Protein AF-C5ZZD6-F1 (afdb_monomer)

Mean predicted aligned error: 13.12 Å

Nearest PDB structures (foldseek):
  7xyg-assembly1_D  TM=4.561E-01  e=9.799E+00  Drosophila melanogaster

Secondary structure (DSSP, 8-state):
-------SGGGHHHHHHHHHHHHHHHHT---SSHHHHHHHTTTTS-HHHHHHHHHHHHHHTTTTSTTTGGG--HHHHHHHHHHHHHHHHHS-THHHHHHHHHHHHHHHHHHHHHHHHHHHHHHHHTT--

Radius of gyration: 24.07 Å; Cα contacts (8 Å, |Δi|>4): 84; chains: 1; bounding box: 48×42×72 Å

Solvent-accessible surface area (backbone atoms only — not comparable to full-atom values): 7464 Å² total; per-residue (Å²): 133,86,74,87,79,77,83,49,83,84,43,47,66,63,50,43,41,52,50,11,47,52,47,12,65,58,68,73,33,94,34,87,40,41,63,47,21,51,61,63,36,63,89,78,56,61,69,73,58,49,57,50,50,50,50,54,47,56,51,57,68,34,60,81,38,79,90,45,42,82,75,61,58,65,66,61,54,52,50,52,53,51,53,48,51,59,51,55,72,70,56,62,59,69,68,59,53,56,58,52,52,52,53,56,52,49,55,52,50,50,53,51,50,51,52,51,50,52,48,52,49,52,36,39,74,70,65,78,93

Sequence (129 aa):
MPGPRLVSLSDLPAANARLAADIARRLNVKAARLPEAVRGARGKLPPGLLAELSRSAASEAWLDHPALRHRIDLAQTRDLHRRTRKALSKVDPKRGRERFWLGLVAGMAVNLALLTAGLVWLLSWRGLI

Organism: Dinoroseobacter shibae (strain DSM 16493 / NCIMB 14021 / DFL 12) (NCBI:txid398580)

Foldseek 3Di:
DDQDPCPDLVCLQVNQQVLLVLLCVLLVHDDRGQLRSLVSCVPVFDPVLSVVSVVSSVCVVVVVPPVSSVVDDPVSVVVSSVVSVVRSVVRHSVVVVVVVVVVVVVVVVVVVVVVVVVVVVVCVVVVVD

Structure (mmCIF, N/CA/C/O backbone):
data_AF-C5ZZD6-F1
#
_entry.id   AF-C5ZZD6-F1
#
loop_
_atom_site.group_PDB
_atom_site.id
_atom_site.type_symbol
_atom_site.label_atom_id
_atom_site.label_alt_id
_atom_site.label_comp_id
_atom_site.label_asym_id
_atom_site.label_entity_id
_atom_site.label_seq_id
_atom_site.pdbx_PDB_ins_code
_atom_site.Cartn_x
_atom_site.Cartn_y
_atom_site.Cartn_z
_atom_site.occupancy
_atom_site.B_iso_or_equiv
_atom_site.auth_seq_id
_atom_site.auth_comp_id
_atom_site.auth_asym_id
_atom_site.auth_atom_id
_atom_site.pdbx_PDB_model_num
ATOM 1 N N . MET A 1 1 ? -6.993 -19.173 -10.839 1.00 46.66 1 MET A N 1
ATOM 2 C CA . MET A 1 1 ? -6.626 -18.243 -11.934 1.00 46.66 1 MET A CA 1
ATOM 3 C C . MET A 1 1 ? -5.192 -18.498 -12.396 1.00 46.66 1 MET A C 1
ATOM 5 O O . MET A 1 1 ? -4.289 -18.345 -11.565 1.00 46.66 1 MET A O 1
ATOM 9 N N . PRO A 1 2 ? -4.991 -18.913 -13.662 1.00 44.16 2 PRO A N 1
ATOM 10 C CA . PRO A 1 2 ? -3.672 -19.129 -14.263 1.00 44.16 2 PRO A CA 1
ATOM 11 C C . PRO A 1 2 ? -2.877 -17.814 -14.318 1.00 44.16 2 PRO A C 1
ATOM 13 O O . PRO A 1 2 ? -3.451 -16.751 -14.545 1.00 44.16 2 PRO A O 1
ATOM 16 N N . GLY A 1 3 ? -1.574 -17.871 -14.025 1.00 48.81 3 GLY A N 1
ATOM 17 C CA . GLY A 1 3 ? -0.691 -16.699 -14.048 1.00 48.81 3 GLY A CA 1
ATOM 18 C C . GLY A 1 3 ? -0.520 -16.131 -15.463 1.00 48.81 3 GLY A C 1
ATOM 19 O O . GLY A 1 3 ? -0.758 -16.854 -16.434 1.00 48.81 3 GLY A O 1
ATOM 20 N N . PRO A 1 4 ? -0.118 -14.854 -15.603 1.00 53.88 4 PRO A N 1
ATOM 21 C CA . PRO A 1 4 ? 0.074 -14.251 -16.914 1.00 53.88 4 PRO A CA 1
ATOM 22 C C . PRO A 1 4 ? 1.168 -15.014 -17.666 1.00 53.88 4 PRO A C 1
ATOM 24 O O . PRO A 1 4 ? 2.328 -15.039 -17.249 1.00 53.88 4 PRO A O 1
ATOM 27 N N . ARG A 1 5 ? 0.800 -15.657 -18.779 1.00 54.66 5 ARG A N 1
ATOM 28 C CA . ARG A 1 5 ? 1.778 -16.133 -19.754 1.00 54.66 5 ARG A CA 1
ATOM 29 C C . ARG A 1 5 ? 2.308 -14.884 -20.455 1.00 54.66 5 ARG A C 1
ATOM 31 O O . ARG A 1 5 ? 1.668 -14.379 -21.363 1.00 54.66 5 ARG A O 1
ATOM 38 N N . LEU A 1 6 ? 3.424 -14.342 -19.976 1.00 60.03 6 LEU A N 1
ATOM 39 C CA . LEU A 1 6 ? 4.193 -13.339 -20.716 1.00 60.03 6 LEU A CA 1
ATOM 40 C C . LEU A 1 6 ? 4.823 -14.058 -21.912 1.00 60.03 6 LEU A C 1
ATOM 42 O O . LEU A 1 6 ? 5.893 -14.634 -21.744 1.00 60.03 6 LEU A O 1
ATOM 46 N N . VAL A 1 7 ? 4.118 -14.180 -23.039 1.00 60.94 7 VAL A N 1
ATOM 47 C CA . VAL A 1 7 ? 4.591 -14.950 -24.207 1.00 60.94 7 VAL A CA 1
ATOM 48 C C . VAL A 1 7 ? 5.460 -14.068 -25.109 1.00 60.94 7 VAL A C 1
ATOM 50 O O . VAL A 1 7 ? 6.421 -14.570 -25.682 1.00 60.94 7 VAL A O 1
ATOM 53 N N . SER A 1 8 ? 5.189 -12.759 -25.158 1.00 66.38 8 SER A N 1
ATOM 54 C CA . SER A 1 8 ? 5.896 -11.779 -25.990 1.00 66.38 8 SER A CA 1
ATOM 55 C C . SER A 1 8 ? 6.135 -10.439 -25.267 1.00 66.38 8 SER A C 1
ATOM 57 O O . SER A 1 8 ? 5.411 -10.082 -24.339 1.00 66.38 8 SER A O 1
ATOM 59 N N . LEU A 1 9 ? 7.131 -9.656 -25.715 1.00 63.34 9 LEU A N 1
ATOM 60 C CA . LEU A 1 9 ? 7.398 -8.273 -25.258 1.00 63.34 9 LEU A CA 1
ATOM 61 C C . LEU A 1 9 ? 6.194 -7.340 -25.461 1.00 63.34 9 LEU A C 1
ATOM 63 O O . LEU A 1 9 ? 6.002 -6.399 -24.698 1.00 63.34 9 LEU A O 1
ATOM 67 N N . SER A 1 10 ? 5.368 -7.628 -26.467 1.00 73.19 10 SER A N 1
ATOM 68 C CA . SER A 1 10 ? 4.117 -6.906 -26.732 1.00 73.19 10 SER A CA 1
ATOM 69 C C . SER A 1 10 ? 3.047 -7.117 -25.649 1.00 73.19 10 SER A C 1
ATOM 71 O O . SER A 1 10 ? 2.172 -6.270 -25.489 1.00 73.19 10 SER A O 1
ATOM 73 N N . ASP A 1 11 ? 3.148 -8.186 -24.848 1.00 75.38 11 ASP A N 1
ATOM 74 C CA . ASP A 1 11 ? 2.197 -8.496 -23.771 1.00 75.38 11 ASP A CA 1
ATOM 75 C C . ASP A 1 11 ? 2.521 -7.778 -22.450 1.00 75.38 11 ASP A C 1
ATOM 77 O O . ASP A 1 11 ? 1.711 -7.788 -21.516 1.00 75.38 11 ASP A O 1
ATOM 81 N N . LEU A 1 12 ? 3.710 -7.173 -22.340 1.00 73.25 12 LEU A N 1
ATOM 82 C CA . LEU A 1 12 ? 4.200 -6.527 -21.121 1.00 73.25 12 LEU A CA 1
ATOM 83 C C . LEU A 1 12 ? 3.252 -5.438 -20.572 1.00 73.25 12 LEU A C 1
ATOM 85 O O . LEU A 1 12 ? 2.929 -5.512 -19.383 1.00 73.25 12 LEU A O 1
ATOM 89 N N . PRO A 1 13 ? 2.738 -4.483 -21.379 1.00 74.69 13 PRO A N 1
ATOM 90 C CA . PRO A 1 13 ? 1.840 -3.448 -20.863 1.00 74.69 13 PRO A CA 1
ATOM 91 C C . PRO A 1 13 ? 0.510 -4.024 -20.361 1.00 74.69 13 PRO A C 1
ATOM 93 O O . PRO A 1 13 ? 0.002 -3.649 -19.301 1.00 74.69 13 PRO A O 1
ATOM 96 N N . ALA A 1 14 ? -0.033 -5.028 -21.056 1.00 77.62 14 ALA A N 1
ATOM 97 C CA . ALA A 1 14 ? -1.248 -5.713 -20.622 1.00 77.62 14 ALA A CA 1
ATOM 98 C C . ALA A 1 14 ? -1.036 -6.492 -19.310 1.00 77.62 14 ALA A C 1
ATOM 100 O O . ALA A 1 14 ? -1.928 -6.538 -18.455 1.00 77.62 14 ALA A O 1
ATOM 101 N N . ALA A 1 15 ? 0.138 -7.099 -19.119 1.00 74.44 15 ALA A N 1
ATOM 102 C CA . ALA A 1 15 ? 0.494 -7.778 -17.877 1.00 74.44 15 ALA A CA 1
ATOM 103 C C . ALA A 1 15 ? 0.666 -6.797 -16.707 1.00 74.44 15 ALA A C 1
ATOM 105 O O . ALA A 1 15 ? 0.114 -7.042 -15.630 1.00 74.44 15 ALA A O 1
ATOM 106 N N . ASN A 1 16 ? 1.332 -5.662 -16.937 1.00 77.88 16 ASN A N 1
ATOM 107 C CA . ASN A 1 16 ? 1.505 -4.599 -15.948 1.00 77.88 16 ASN A CA 1
ATOM 108 C C . ASN A 1 16 ? 0.161 -3.995 -15.517 1.00 77.88 16 ASN A C 1
ATOM 110 O O . ASN A 1 16 ? -0.082 -3.829 -14.320 1.00 77.88 16 ASN A O 1
ATOM 114 N N . ALA A 1 17 ? -0.754 -3.743 -16.458 1.00 77.62 17 ALA A N 1
ATOM 115 C CA . ALA A 1 17 ? -2.101 -3.254 -16.159 1.00 77.62 17 ALA A CA 1
ATOM 116 C C . ALA A 1 17 ? -2.914 -4.252 -15.312 1.00 77.62 17 ALA A C 1
ATOM 118 O O . ALA A 1 17 ? -3.567 -3.872 -14.337 1.00 77.62 17 ALA A O 1
ATOM 119 N N . ARG A 1 18 ? -2.835 -5.554 -15.623 1.00 77.75 18 ARG A N 1
ATOM 120 C CA . ARG A 1 18 ? -3.480 -6.609 -14.817 1.00 77.75 18 ARG A CA 1
ATOM 121 C C . ARG A 1 18 ? -2.892 -6.688 -13.412 1.00 77.75 18 ARG A C 1
ATOM 123 O O . ARG A 1 18 ? -3.643 -6.830 -12.448 1.00 77.75 18 ARG A O 1
ATOM 130 N N . LEU A 1 19 ? -1.570 -6.577 -13.292 1.00 76.31 19 LEU A N 1
ATOM 131 C CA . LEU A 1 19 ? -0.891 -6.554 -12.002 1.00 76.31 19 LEU A CA 1
ATOM 132 C C . LEU A 1 19 ? -1.324 -5.335 -11.174 1.00 76.31 19 LEU A C 1
ATOM 134 O O . LEU A 1 19 ? -1.628 -5.483 -9.992 1.00 76.31 19 LEU A O 1
ATOM 138 N N . ALA A 1 20 ? -1.434 -4.160 -11.800 1.00 77.00 20 ALA A N 1
ATOM 139 C CA . ALA A 1 20 ? -1.933 -2.944 -11.164 1.00 77.00 20 ALA A CA 1
ATOM 140 C C . ALA A 1 20 ? -3.365 -3.120 -10.637 1.00 77.00 20 ALA A C 1
ATOM 142 O O . ALA A 1 20 ? -3.634 -2.795 -9.481 1.00 77.00 20 ALA A O 1
ATOM 143 N N . ALA A 1 21 ? -4.259 -3.710 -11.437 1.00 78.62 21 ALA A N 1
ATOM 144 C CA . ALA A 1 21 ? -5.636 -3.992 -11.033 1.00 78.62 21 ALA A CA 1
ATOM 145 C C . ALA A 1 21 ? -5.723 -5.012 -9.882 1.00 78.62 21 ALA A C 1
ATOM 147 O O . ALA A 1 21 ? -6.551 -4.871 -8.981 1.00 78.62 21 ALA A O 1
ATOM 148 N N . ASP A 1 22 ? -4.869 -6.038 -9.870 1.00 79.12 22 ASP A N 1
ATOM 149 C CA . ASP A 1 22 ? -4.809 -7.010 -8.771 1.00 79.12 22 ASP A CA 1
ATOM 150 C C . ASP A 1 22 ? -4.303 -6.384 -7.467 1.00 79.12 22 ASP A C 1
ATOM 152 O O . ASP A 1 22 ? -4.860 -6.659 -6.399 1.00 79.12 22 ASP A O 1
ATOM 156 N N . ILE A 1 23 ? -3.299 -5.507 -7.544 1.00 76.75 23 ILE A N 1
ATOM 157 C CA . ILE A 1 23 ? -2.803 -4.730 -6.400 1.00 76.75 23 ILE A CA 1
ATOM 158 C C . ILE A 1 23 ? -3.899 -3.784 -5.893 1.00 76.75 23 ILE A C 1
ATOM 160 O O . ILE A 1 23 ? -4.203 -3.794 -4.699 1.00 76.75 23 ILE A O 1
ATOM 164 N N . ALA A 1 24 ? -4.533 -3.027 -6.791 1.00 77.31 24 ALA A N 1
ATOM 165 C CA . ALA A 1 24 ? -5.618 -2.098 -6.483 1.00 77.31 24 ALA A CA 1
ATOM 166 C C . ALA A 1 24 ? -6.769 -2.788 -5.737 1.00 77.31 24 ALA A C 1
ATOM 168 O O . ALA A 1 24 ? -7.168 -2.354 -4.652 1.00 77.31 24 ALA A O 1
ATOM 169 N N . ARG A 1 25 ? -7.242 -3.922 -6.272 1.00 77.06 25 ARG A N 1
ATOM 170 C CA . ARG A 1 25 ? -8.338 -4.706 -5.687 1.00 77.06 25 ARG A CA 1
ATOM 171 C C . ARG A 1 25 ? -7.980 -5.302 -4.331 1.00 77.06 25 ARG A C 1
ATOM 173 O O . ARG A 1 25 ? -8.771 -5.200 -3.400 1.00 77.06 25 ARG A O 1
ATOM 180 N N . ARG A 1 26 ? -6.806 -5.928 -4.193 1.00 72.81 26 ARG A N 1
ATOM 181 C CA . ARG A 1 26 ? -6.437 -6.631 -2.948 1.00 72.81 26 ARG A CA 1
ATOM 182 C C . ARG A 1 26 ? -6.042 -5.695 -1.817 1.00 72.81 26 ARG A C 1
ATOM 184 O O . ARG A 1 26 ? -6.284 -6.012 -0.658 1.00 72.81 26 ARG A O 1
ATOM 191 N N . LEU A 1 27 ? -5.430 -4.560 -2.141 1.00 71.50 27 LEU A N 1
ATOM 192 C CA . LEU A 1 27 ? -4.962 -3.595 -1.147 1.00 71.50 27 LEU A CA 1
ATOM 193 C C . LEU A 1 27 ? -5.952 -2.453 -0.904 1.00 71.50 27 LEU A C 1
ATOM 195 O O . LEU A 1 27 ? -5.650 -1.569 -0.097 1.00 71.50 27 LEU A O 1
ATOM 199 N N . ASN A 1 28 ? -7.110 -2.484 -1.572 1.00 72.44 28 ASN A N 1
ATOM 200 C CA . ASN A 1 28 ? -8.147 -1.457 -1.540 1.00 72.44 28 ASN A CA 1
ATOM 201 C C . ASN A 1 28 ? -7.582 -0.050 -1.803 1.00 72.44 28 ASN A C 1
ATOM 203 O O . ASN A 1 28 ? -7.743 0.870 -1.002 1.00 72.44 28 ASN A O 1
ATOM 207 N N . VAL A 1 29 ? -6.839 0.089 -2.901 1.00 76.12 29 VAL A N 1
ATOM 208 C CA . VAL A 1 29 ? -6.278 1.367 -3.360 1.00 76.12 29 VAL A CA 1
ATOM 209 C C . VAL A 1 29 ? -6.802 1.688 -4.749 1.00 76.12 29 VAL A C 1
ATOM 211 O O . VAL A 1 29 ? -6.843 0.819 -5.615 1.00 76.12 29 VAL A O 1
ATOM 214 N N . LYS A 1 30 ? -7.203 2.944 -4.967 1.00 70.56 30 LYS A N 1
ATOM 215 C CA . LYS A 1 30 ? -7.576 3.441 -6.296 1.00 70.56 30 LYS A CA 1
ATOM 216 C C . LYS A 1 30 ? -6.306 3.666 -7.113 1.00 70.56 30 LYS A C 1
ATOM 218 O O . LYS A 1 30 ? -5.530 4.560 -6.793 1.00 70.56 30 LYS A O 1
ATOM 223 N N . ALA A 1 31 ? -6.107 2.855 -8.146 1.00 70.25 31 ALA A N 1
ATOM 224 C CA . ALA A 1 31 ? -5.024 3.016 -9.107 1.00 70.25 31 ALA A CA 1
ATOM 225 C C . ALA A 1 31 ? -5.452 2.473 -10.473 1.00 70.25 31 ALA A C 1
ATOM 227 O O . ALA A 1 31 ? -5.956 1.351 -10.556 1.00 70.25 31 ALA A O 1
ATOM 228 N N . ALA A 1 32 ? -5.238 3.260 -11.528 1.00 70.06 32 ALA A N 1
ATOM 229 C CA . ALA A 1 32 ? -5.461 2.842 -12.911 1.00 70.06 32 ALA A CA 1
ATOM 230 C C . ALA A 1 32 ? -4.176 2.286 -13.543 1.00 70.06 32 ALA A C 1
ATOM 232 O O . ALA A 1 32 ? -4.236 1.447 -14.440 1.00 70.06 32 ALA A O 1
ATOM 233 N N . ARG A 1 33 ? -3.009 2.738 -13.063 1.00 73.69 33 ARG A N 1
ATOM 234 C CA . ARG A 1 33 ? -1.691 2.370 -13.600 1.00 73.69 33 ARG A CA 1
ATOM 235 C C . ARG A 1 33 ? -0.791 1.734 -12.540 1.00 73.69 33 ARG A C 1
ATOM 237 O O . ARG A 1 33 ? -0.908 2.016 -11.348 1.00 73.69 33 ARG A O 1
ATOM 244 N N . LEU A 1 34 ? 0.160 0.909 -12.982 1.00 70.94 34 LEU A N 1
ATOM 245 C CA . LEU A 1 34 ? 1.135 0.247 -12.109 1.00 70.94 34 LEU A CA 1
ATOM 246 C C . LEU A 1 34 ? 1.908 1.210 -11.177 1.00 70.94 34 LEU A C 1
ATOM 248 O O . LEU A 1 34 ? 1.973 0.914 -9.984 1.00 70.94 34 LEU A O 1
ATOM 252 N N . PRO A 1 35 ? 2.417 2.381 -11.616 1.00 74.88 35 PRO A N 1
ATOM 253 C CA . PRO A 1 35 ? 3.079 3.329 -10.710 1.00 74.88 35 PRO A CA 1
ATOM 254 C C . PRO A 1 35 ? 2.154 3.891 -9.617 1.00 74.88 35 PRO A C 1
ATOM 256 O O . PRO A 1 35 ? 2.588 4.089 -8.481 1.00 74.88 35 PRO A O 1
ATOM 259 N N . GLU A 1 36 ? 0.873 4.111 -9.917 1.00 75.12 36 GLU A N 1
ATOM 260 C CA . GLU A 1 36 ? -0.123 4.557 -8.932 1.00 75.12 36 GLU A CA 1
ATOM 261 C C . GLU A 1 36 ? -0.423 3.448 -7.919 1.00 75.12 36 GLU A C 1
ATOM 263 O O . GLU A 1 36 ? -0.470 3.693 -6.711 1.00 75.12 36 GLU A O 1
ATOM 268 N N . ALA A 1 37 ? -0.543 2.206 -8.399 1.00 74.50 37 ALA A N 1
ATOM 269 C CA . ALA A 1 37 ? -0.770 1.037 -7.558 1.00 74.50 37 ALA A CA 1
ATOM 270 C C . ALA A 1 37 ? 0.416 0.794 -6.613 1.00 74.50 37 ALA A C 1
ATOM 272 O O . ALA A 1 37 ? 0.211 0.515 -5.433 1.00 74.50 37 ALA A O 1
ATOM 273 N N . VAL A 1 38 ? 1.654 0.976 -7.092 1.00 79.12 38 VAL A N 1
ATOM 274 C CA . VAL A 1 38 ? 2.884 0.894 -6.284 1.00 79.12 38 VAL A CA 1
ATOM 275 C C . VAL A 1 38 ? 2.924 1.990 -5.214 1.00 79.12 38 VAL A C 1
ATOM 277 O O . VAL A 1 38 ? 3.259 1.706 -4.063 1.00 79.12 38 VAL A O 1
ATOM 280 N N . ARG A 1 39 ? 2.525 3.229 -5.540 1.00 78.19 39 ARG A N 1
ATOM 281 C CA . ARG A 1 39 ? 2.423 4.319 -4.548 1.00 78.19 39 ARG A CA 1
ATOM 282 C C . ARG A 1 39 ? 1.378 4.016 -3.473 1.00 78.19 39 ARG A C 1
ATOM 284 O O . ARG A 1 39 ? 1.668 4.198 -2.294 1.00 78.19 39 ARG A O 1
ATOM 291 N N . GLY A 1 40 ? 0.205 3.512 -3.856 1.00 69.50 40 GLY A N 1
ATOM 292 C CA . GL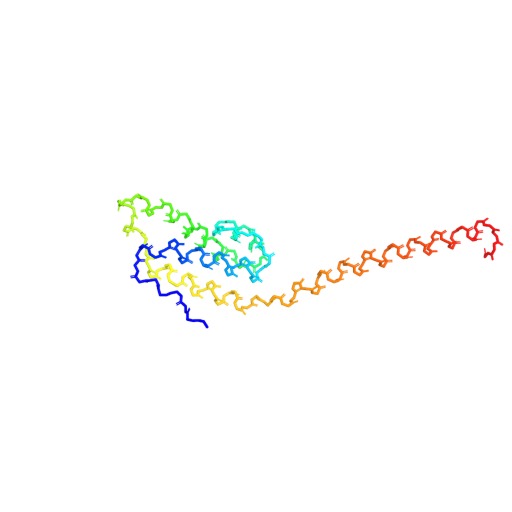Y A 1 40 ? -0.847 3.103 -2.916 1.00 69.50 40 GLY A CA 1
ATOM 293 C C . GLY A 1 40 ? -0.498 1.854 -2.091 1.00 69.50 40 GLY A C 1
ATOM 294 O O . GLY A 1 40 ? -0.996 1.664 -0.981 1.00 69.50 40 GLY A O 1
ATOM 295 N N . ALA A 1 41 ? 0.391 1.012 -2.612 1.00 75.12 41 ALA A N 1
ATOM 296 C CA . ALA A 1 41 ? 0.919 -0.170 -1.944 1.00 75.12 41 ALA A CA 1
ATOM 297 C C . ALA A 1 41 ? 2.044 0.131 -0.935 1.00 75.12 41 ALA A C 1
ATOM 299 O O . ALA A 1 41 ? 2.488 -0.778 -0.222 1.00 75.12 41 ALA A O 1
ATOM 300 N N . ARG A 1 42 ? 2.515 1.384 -0.852 1.00 73.75 42 ARG A N 1
ATOM 301 C CA . ARG A 1 42 ? 3.580 1.798 0.072 1.00 73.75 42 ARG A CA 1
ATOM 302 C C . ARG A 1 42 ? 3.169 1.499 1.520 1.00 73.75 42 ARG A C 1
ATOM 304 O O . ARG A 1 42 ? 2.111 1.919 1.973 1.00 73.75 42 ARG A O 1
ATOM 311 N N . GLY A 1 43 ? 3.994 0.726 2.231 1.00 70.31 43 GLY A N 1
ATOM 312 C CA . GLY A 1 43 ? 3.717 0.269 3.603 1.00 70.31 43 GLY A CA 1
ATOM 313 C C . GLY A 1 43 ? 2.836 -0.985 3.720 1.00 70.31 43 GLY A C 1
ATOM 314 O O . GLY A 1 43 ? 2.675 -1.503 4.820 1.00 70.31 43 GLY A O 1
ATOM 315 N N . LYS A 1 44 ? 2.294 -1.507 2.608 1.00 70.75 44 LYS A N 1
ATOM 316 C CA . LYS A 1 44 ? 1.530 -2.773 2.553 1.00 70.75 44 LYS A CA 1
ATOM 317 C C . LYS A 1 44 ? 2.302 -3.918 1.885 1.00 70.75 44 LYS A C 1
ATOM 319 O O . LYS A 1 44 ? 1.899 -5.073 1.992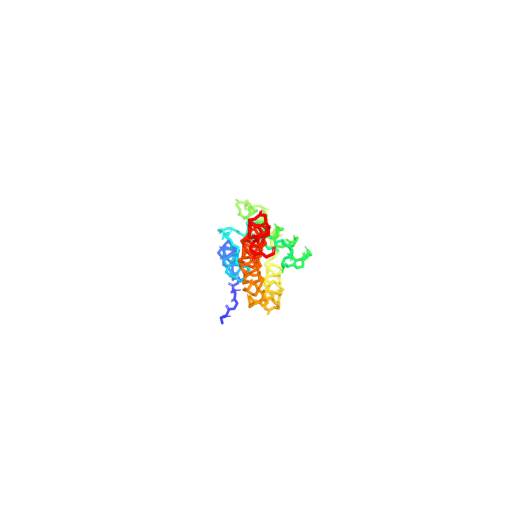 1.00 70.75 44 LYS A O 1
ATOM 324 N N . LEU A 1 45 ? 3.402 -3.604 1.201 1.00 73.44 45 LEU A N 1
ATOM 325 C CA . LEU A 1 45 ? 4.316 -4.548 0.555 1.00 73.44 45 LEU A CA 1
ATOM 326 C C . LEU A 1 45 ? 5.770 -4.315 1.002 1.00 73.44 45 LEU A C 1
ATOM 328 O O . LEU A 1 45 ? 6.103 -3.199 1.410 1.00 73.44 45 LEU A O 1
ATOM 332 N N . PRO A 1 46 ? 6.649 -5.335 0.903 1.00 76.62 46 PRO A N 1
ATOM 333 C CA . PRO A 1 46 ? 8.063 -5.198 1.240 1.00 76.62 46 PRO A CA 1
ATOM 334 C C . PRO A 1 46 ? 8.761 -4.137 0.370 1.00 76.62 46 PRO A C 1
ATOM 336 O O . PRO A 1 46 ? 8.531 -4.102 -0.843 1.00 76.62 46 PRO A O 1
ATOM 339 N N . PRO A 1 47 ? 9.660 -3.315 0.941 1.00 72.06 47 PRO A N 1
ATOM 340 C CA . PRO A 1 47 ? 10.289 -2.197 0.233 1.00 72.06 47 PRO A CA 1
ATOM 341 C C . PRO A 1 47 ? 11.137 -2.634 -0.971 1.00 72.06 47 PRO A C 1
ATOM 343 O O . PRO A 1 47 ? 11.095 -1.975 -2.008 1.00 72.06 47 PRO A O 1
ATOM 346 N N . GLY A 1 48 ? 11.838 -3.772 -0.882 1.00 73.31 48 GLY A N 1
ATOM 347 C CA . GLY A 1 48 ? 12.629 -4.305 -2.001 1.00 73.31 48 GLY A CA 1
ATOM 348 C C . GLY A 1 48 ? 11.775 -4.660 -3.222 1.00 73.31 48 GLY A C 1
ATOM 349 O O . GLY A 1 48 ? 12.140 -4.355 -4.353 1.00 73.31 48 GLY A O 1
ATOM 350 N N . LEU A 1 49 ? 10.580 -5.205 -2.988 1.00 76.38 49 LEU A N 1
ATOM 351 C CA . LEU A 1 49 ? 9.652 -5.575 -4.053 1.00 76.38 49 LEU A CA 1
ATOM 352 C C . LEU A 1 49 ? 8.976 -4.339 -4.677 1.00 76.38 49 LEU A C 1
ATOM 354 O O . LEU A 1 49 ? 8.757 -4.292 -5.884 1.00 76.38 49 LEU A O 1
ATOM 358 N N . LEU A 1 50 ? 8.693 -3.305 -3.874 1.00 77.50 50 LEU A N 1
ATOM 359 C CA . LEU A 1 50 ? 8.193 -2.019 -4.376 1.00 77.50 50 LEU A CA 1
ATOM 360 C C . LEU A 1 50 ? 9.205 -1.341 -5.312 1.00 77.50 50 LEU A C 1
ATOM 362 O O . LEU A 1 50 ? 8.804 -0.795 -6.338 1.00 77.50 50 LEU A O 1
ATOM 366 N N . ALA A 1 51 ? 10.501 -1.414 -4.992 1.00 77.44 51 ALA A N 1
ATOM 367 C CA . ALA A 1 51 ? 11.573 -0.876 -5.832 1.00 77.44 51 ALA A CA 1
ATOM 368 C C . ALA A 1 51 ? 11.766 -1.660 -7.144 1.00 77.44 51 ALA A C 1
ATOM 370 O O . ALA A 1 51 ? 12.195 -1.110 -8.157 1.00 77.44 51 ALA A O 1
ATOM 371 N N . GLU A 1 52 ? 11.478 -2.960 -7.157 1.00 77.69 52 GLU A N 1
ATOM 372 C CA . GLU A 1 52 ? 11.487 -3.761 -8.387 1.00 77.69 52 GLU A CA 1
ATOM 373 C C . GLU A 1 52 ? 10.256 -3.477 -9.260 1.00 77.69 52 GLU A C 1
ATOM 375 O O . GLU A 1 52 ? 10.391 -3.304 -10.469 1.00 77.69 52 GLU A O 1
ATOM 380 N N . LEU A 1 53 ? 9.069 -3.333 -8.662 1.00 74.88 53 LEU A N 1
ATOM 381 C CA . LEU A 1 53 ? 7.844 -2.972 -9.385 1.00 74.88 53 LEU A CA 1
ATOM 382 C C . LEU A 1 53 ? 7.906 -1.564 -9.986 1.00 74.88 53 LEU A C 1
ATOM 384 O O . LEU A 1 53 ? 7.437 -1.362 -11.103 1.00 74.88 53 LEU A O 1
ATOM 388 N N . SER A 1 54 ? 8.503 -0.598 -9.284 1.00 77.56 54 SER A N 1
ATOM 389 C CA . SER A 1 54 ? 8.711 0.747 -9.831 1.00 77.56 54 SER A CA 1
ATOM 390 C C . SER A 1 54 ? 9.686 0.741 -11.009 1.00 77.56 54 SER A C 1
ATOM 392 O O . SER A 1 54 ? 9.427 1.407 -12.009 1.00 77.56 54 SER A O 1
ATOM 394 N N . ARG A 1 55 ? 10.758 -0.060 -10.939 1.00 77.38 55 ARG A N 1
ATOM 395 C CA . ARG A 1 55 ? 11.680 -0.276 -12.066 1.00 77.38 55 ARG A CA 1
ATOM 396 C C . ARG A 1 55 ? 10.985 -0.938 -13.255 1.00 77.38 55 ARG A C 1
ATOM 398 O O . ARG A 1 55 ? 11.171 -0.485 -14.378 1.00 77.38 55 ARG A O 1
ATOM 405 N N . SER A 1 56 ? 10.127 -1.929 -13.010 1.00 73.62 56 SER A N 1
ATOM 406 C CA . SER A 1 56 ? 9.341 -2.592 -14.060 1.00 73.62 56 SER A CA 1
ATOM 407 C C . SER A 1 56 ? 8.295 -1.670 -14.703 1.00 73.62 56 SER A C 1
ATOM 409 O O . SER A 1 56 ? 8.019 -1.787 -15.895 1.00 73.62 56 SER A O 1
ATOM 411 N N . ALA A 1 57 ? 7.713 -0.747 -13.933 1.00 74.75 57 ALA A N 1
ATOM 412 C CA . ALA A 1 57 ? 6.824 0.285 -14.462 1.00 74.75 57 ALA A CA 1
ATOM 413 C C . ALA A 1 57 ? 7.594 1.315 -15.306 1.00 74.75 57 ALA A C 1
ATOM 415 O O . ALA A 1 57 ? 7.105 1.758 -16.338 1.00 74.75 57 ALA A O 1
ATOM 416 N N . ALA A 1 58 ? 8.817 1.671 -14.900 1.00 73.06 58 ALA A N 1
ATOM 417 C CA . ALA A 1 58 ? 9.680 2.567 -15.667 1.00 73.06 58 ALA A CA 1
ATOM 418 C C . ALA A 1 58 ? 10.180 1.926 -16.975 1.00 73.06 58 ALA A C 1
ATOM 420 O O . ALA A 1 58 ? 10.288 2.616 -17.985 1.00 73.06 58 ALA A O 1
ATOM 421 N N . SER A 1 59 ? 10.421 0.608 -16.993 1.00 67.50 59 SER A N 1
ATOM 422 C CA . SER A 1 59 ? 10.812 -0.114 -18.212 1.00 67.50 59 SER A CA 1
ATOM 423 C C . SER A 1 59 ? 9.691 -0.236 -19.246 1.00 67.50 59 SER A C 1
ATOM 425 O O . SER A 1 59 ? 9.970 -0.505 -20.409 1.00 67.50 59 SER A O 1
ATOM 427 N N . GLU A 1 60 ? 8.431 -0.010 -18.861 1.00 66.19 60 GLU A N 1
ATOM 428 C CA . GLU A 1 60 ? 7.313 0.052 -19.810 1.00 66.19 60 GLU A CA 1
ATOM 429 C C . GLU A 1 60 ? 7.482 1.229 -20.787 1.00 66.19 60 GLU A C 1
ATOM 431 O O . GLU A 1 60 ? 7.251 1.065 -21.978 1.00 66.19 60 GLU A O 1
ATOM 436 N N . ALA A 1 61 ? 8.035 2.361 -20.330 1.00 66.81 61 ALA A N 1
ATOM 437 C CA . ALA A 1 61 ? 8.390 3.493 -21.194 1.00 66.81 61 ALA A CA 1
ATOM 438 C C . ALA A 1 61 ? 9.572 3.190 -22.140 1.00 66.81 61 ALA A C 1
ATOM 440 O O . ALA A 1 61 ? 9.773 3.873 -23.140 1.00 66.81 61 ALA A O 1
ATOM 441 N N . TRP A 1 62 ? 10.372 2.158 -21.851 1.00 64.81 62 TRP A N 1
ATOM 442 C CA . TRP A 1 62 ? 11.473 1.733 -22.723 1.00 64.81 62 TRP A CA 1
ATOM 443 C C . TRP A 1 62 ? 11.003 0.846 -23.882 1.00 64.81 62 TRP A C 1
ATOM 445 O O . TRP A 1 62 ? 11.761 0.639 -24.829 1.00 64.81 62 TRP A O 1
ATOM 455 N N . LEU A 1 63 ? 9.757 0.355 -23.850 1.00 63.22 63 LEU A N 1
ATOM 456 C CA . LEU A 1 63 ? 9.152 -0.370 -24.972 1.00 63.22 63 LEU A CA 1
ATOM 457 C C . LEU A 1 63 ? 8.881 0.534 -26.176 1.00 63.22 63 LEU A C 1
ATOM 459 O O . LEU A 1 63 ? 8.907 0.050 -27.310 1.00 63.22 63 LEU A O 1
ATOM 463 N N . ASP A 1 64 ? 8.679 1.832 -25.962 1.00 65.44 64 ASP A N 1
ATOM 464 C CA . ASP A 1 64 ? 8.452 2.790 -27.048 1.00 65.44 64 ASP A CA 1
ATOM 465 C C . ASP A 1 64 ? 9.721 3.025 -27.886 1.00 65.44 64 ASP A C 1
ATOM 467 O O . ASP A 1 64 ? 9.640 3.397 -29.056 1.00 65.44 64 ASP A O 1
ATOM 471 N N . HIS A 1 65 ? 10.902 2.694 -27.349 1.00 63.59 65 HIS A N 1
ATOM 472 C CA . HIS A 1 65 ? 12.176 2.814 -28.051 1.00 63.59 65 HIS A CA 1
ATOM 473 C C . HIS A 1 65 ? 12.697 1.452 -28.544 1.00 63.59 65 HIS A C 1
ATOM 475 O O . HIS A 1 65 ? 13.123 0.626 -27.733 1.00 63.59 65 HIS A O 1
ATOM 481 N N . PRO A 1 66 ? 12.768 1.204 -29.869 1.00 62.81 66 PRO A N 1
ATOM 482 C CA . PRO A 1 66 ? 13.154 -0.098 -30.425 1.00 62.81 66 PRO A CA 1
ATOM 483 C C . PRO A 1 66 ? 14.560 -0.537 -29.998 1.00 62.81 66 PRO A C 1
ATOM 485 O O . PRO A 1 66 ? 14.787 -1.714 -29.728 1.00 62.81 66 PRO A O 1
ATOM 488 N N . ALA A 1 67 ? 15.475 0.420 -29.836 1.00 64.94 67 ALA A N 1
ATOM 489 C CA . ALA A 1 67 ? 16.835 0.174 -29.384 1.00 64.94 67 ALA A CA 1
ATOM 490 C C . ALA A 1 67 ? 16.948 -0.124 -27.883 1.00 64.94 67 ALA A C 1
ATOM 492 O O . ALA A 1 67 ? 18.011 -0.535 -27.461 1.00 64.94 67 ALA A O 1
ATOM 493 N N . LEU A 1 68 ? 15.913 0.047 -27.054 1.00 63.66 68 LEU A N 1
ATOM 494 C CA . LEU A 1 68 ? 15.972 -0.240 -25.609 1.00 63.66 68 LEU A CA 1
ATOM 495 C C . LEU A 1 68 ? 15.189 -1.502 -25.220 1.00 63.66 68 LEU A C 1
ATOM 497 O O . LEU A 1 68 ? 15.421 -2.057 -24.147 1.00 63.66 68 LEU A O 1
ATOM 501 N N . ARG A 1 69 ? 14.348 -2.023 -26.125 1.00 60.53 69 ARG A N 1
ATOM 502 C CA . ARG A 1 69 ? 13.551 -3.252 -25.934 1.00 60.53 69 ARG A CA 1
ATOM 503 C C . ARG A 1 69 ? 14.384 -4.469 -25.533 1.00 60.53 69 ARG A C 1
ATOM 505 O O . ARG A 1 69 ? 13.953 -5.257 -24.702 1.00 60.53 69 ARG A O 1
ATOM 512 N N . HIS A 1 70 ? 15.586 -4.602 -26.088 1.00 65.88 70 HIS A N 1
ATOM 513 C CA . HIS A 1 70 ? 16.486 -5.729 -25.825 1.00 65.88 70 HIS A CA 1
ATOM 514 C C . HIS A 1 70 ? 17.053 -5.757 -24.392 1.00 65.88 70 HIS A C 1
ATOM 516 O O . HIS A 1 70 ? 17.529 -6.797 -23.947 1.00 65.88 70 HIS A O 1
ATOM 522 N N . ARG A 1 71 ? 16.989 -4.639 -23.653 1.00 66.62 71 ARG A N 1
ATOM 523 C CA . ARG A 1 71 ? 17.412 -4.574 -22.244 1.00 66.62 71 ARG A CA 1
ATOM 524 C C . ARG A 1 71 ? 16.344 -5.082 -21.272 1.00 66.62 71 ARG A C 1
ATOM 526 O O . ARG A 1 71 ? 16.626 -5.206 -20.083 1.00 66.62 71 ARG A O 1
ATOM 533 N N . ILE A 1 72 ? 15.125 -5.351 -21.749 1.00 66.94 72 ILE A N 1
ATOM 534 C CA . ILE A 1 72 ? 14.028 -5.861 -20.925 1.00 66.94 72 ILE A CA 1
ATOM 535 C C . ILE A 1 72 ? 14.148 -7.382 -20.841 1.00 66.94 72 ILE A C 1
ATOM 537 O O . ILE A 1 72 ? 13.806 -8.108 -21.775 1.00 66.94 72 ILE A O 1
ATOM 541 N N . ASP A 1 73 ? 14.608 -7.868 -19.692 1.00 73.31 73 ASP A N 1
ATOM 542 C CA . ASP A 1 73 ? 14.667 -9.297 -19.411 1.00 73.31 73 ASP A CA 1
ATOM 543 C C . ASP A 1 73 ? 13.265 -9.827 -19.039 1.00 73.31 73 ASP A C 1
ATOM 545 O O . ASP A 1 73 ? 12.709 -9.584 -17.957 1.00 73.31 73 ASP A O 1
ATOM 549 N N . LEU A 1 74 ? 12.675 -10.576 -19.973 1.00 66.62 74 LEU A N 1
ATOM 550 C CA . LEU A 1 74 ? 11.379 -11.234 -19.802 1.00 66.62 74 LEU A CA 1
ATOM 551 C C . LEU A 1 74 ? 11.386 -12.272 -18.669 1.00 66.62 74 LEU A C 1
ATOM 553 O O . LEU A 1 74 ? 10.364 -12.449 -17.996 1.00 66.62 74 LEU A O 1
ATOM 557 N N . ALA A 1 75 ? 12.504 -12.965 -18.436 1.00 70.19 75 ALA A N 1
ATOM 558 C CA . ALA A 1 75 ? 12.624 -13.942 -17.358 1.00 70.19 75 ALA A CA 1
ATOM 559 C C . ALA A 1 75 ? 12.646 -13.242 -15.994 1.00 70.19 75 ALA A C 1
ATOM 561 O O . ALA A 1 75 ? 11.922 -13.654 -15.079 1.00 70.19 75 ALA A O 1
ATOM 562 N N . GLN A 1 76 ? 13.381 -12.132 -15.889 1.00 70.88 76 GLN A N 1
ATOM 563 C CA . GLN A 1 76 ? 13.407 -11.298 -14.686 1.00 70.88 76 GLN A CA 1
ATOM 564 C C . GLN A 1 76 ? 12.019 -10.712 -14.379 1.00 70.88 76 GLN A C 1
ATOM 566 O O . GLN A 1 76 ? 11.559 -10.753 -13.234 1.00 70.88 76 GLN A O 1
ATOM 571 N N . THR A 1 77 ? 11.290 -10.262 -15.405 1.00 69.75 77 THR A N 1
ATOM 572 C CA . THR A 1 77 ? 9.944 -9.692 -15.227 1.00 69.75 77 THR A CA 1
ATOM 573 C C . THR A 1 77 ? 8.913 -10.750 -14.817 1.00 69.75 77 THR A C 1
ATOM 575 O O . THR A 1 77 ? 8.041 -10.492 -13.979 1.00 69.75 77 THR A O 1
ATOM 578 N N . ARG A 1 78 ? 9.024 -11.978 -15.343 1.00 72.69 78 ARG A N 1
ATOM 579 C CA . ARG A 1 78 ? 8.206 -13.129 -14.919 1.00 72.69 78 ARG A CA 1
ATOM 580 C C . ARG A 1 78 ? 8.451 -13.504 -13.458 1.00 72.69 78 ARG A C 1
ATOM 582 O O . ARG A 1 78 ? 7.491 -13.766 -12.726 1.00 72.69 78 ARG A O 1
ATOM 589 N N . ASP A 1 79 ? 9.709 -13.540 -13.025 1.00 78.19 79 ASP A N 1
ATOM 590 C CA . ASP A 1 79 ? 10.043 -13.851 -11.633 1.00 78.19 79 ASP A CA 1
ATOM 591 C C . ASP A 1 79 ? 9.510 -12.776 -10.676 1.00 78.19 79 ASP A C 1
ATOM 593 O O . ASP A 1 79 ? 8.868 -13.098 -9.673 1.00 78.19 79 ASP A O 1
ATOM 597 N N . LEU A 1 80 ? 9.648 -11.501 -11.044 1.00 75.69 80 LEU A N 1
ATOM 598 C CA . LEU A 1 80 ? 9.078 -10.380 -10.299 1.00 75.69 80 LEU A CA 1
ATOM 599 C C . LEU A 1 80 ? 7.555 -10.507 -10.129 1.00 75.69 80 LEU A C 1
ATOM 601 O O . LEU A 1 80 ? 7.037 -10.366 -9.016 1.00 75.69 80 LEU A O 1
ATOM 605 N N . HIS A 1 81 ? 6.828 -10.843 -11.198 1.00 69.69 81 HIS A N 1
ATOM 606 C CA . HIS A 1 81 ? 5.382 -11.083 -11.137 1.00 69.69 81 HIS A CA 1
ATOM 607 C C . HIS A 1 81 ? 5.033 -12.235 -10.182 1.00 69.69 81 HIS A C 1
ATOM 609 O O . HIS A 1 81 ? 4.086 -12.136 -9.392 1.00 69.69 81 HIS A O 1
ATOM 615 N N . ARG A 1 82 ? 5.814 -13.322 -10.200 1.00 78.31 82 ARG A N 1
ATOM 616 C CA . ARG A 1 82 ? 5.615 -14.473 -9.307 1.00 78.31 82 ARG A CA 1
ATOM 617 C C . ARG A 1 82 ? 5.865 -14.107 -7.844 1.00 78.31 82 ARG A C 1
ATOM 619 O O . ARG A 1 82 ? 5.037 -14.431 -6.988 1.00 78.31 82 ARG A O 1
ATOM 626 N N . ARG A 1 83 ? 6.968 -13.409 -7.553 1.00 77.19 83 ARG A N 1
ATOM 627 C CA . ARG A 1 83 ? 7.312 -12.918 -6.206 1.00 77.19 83 ARG A CA 1
ATOM 628 C C . ARG A 1 83 ? 6.245 -11.962 -5.681 1.00 77.19 83 ARG A C 1
ATOM 630 O O . ARG A 1 83 ? 5.799 -12.114 -4.545 1.00 77.19 83 ARG A O 1
ATOM 637 N N . THR A 1 84 ? 5.761 -11.063 -6.534 1.00 70.62 84 THR A N 1
ATOM 638 C CA . THR A 1 84 ? 4.695 -10.115 -6.195 1.00 70.62 84 THR A CA 1
ATOM 639 C C . THR A 1 84 ? 3.395 -10.823 -5.869 1.00 70.62 84 THR A C 1
ATOM 641 O O . THR A 1 84 ? 2.781 -10.536 -4.846 1.00 70.62 84 THR A O 1
ATOM 644 N N . ARG A 1 85 ? 3.006 -11.826 -6.657 1.00 75.38 85 ARG A N 1
ATOM 645 C CA . ARG A 1 85 ? 1.807 -12.619 -6.374 1.00 75.38 85 ARG A CA 1
ATOM 646 C C . ARG A 1 85 ? 1.916 -13.405 -5.065 1.00 75.38 85 ARG A C 1
ATOM 648 O O . ARG A 1 85 ? 0.943 -13.467 -4.320 1.00 75.38 85 ARG A O 1
ATOM 655 N N . LYS A 1 86 ? 3.094 -13.962 -4.765 1.00 78.75 86 LYS A N 1
ATOM 656 C CA . LYS A 1 86 ? 3.381 -14.659 -3.498 1.00 78.75 86 LYS A CA 1
ATOM 657 C C . LYS A 1 86 ? 3.376 -13.705 -2.296 1.00 78.75 86 LYS A C 1
ATOM 659 O O . LYS A 1 86 ? 2.981 -14.098 -1.202 1.00 78.75 86 LYS A O 1
ATOM 664 N N . ALA A 1 87 ? 3.795 -12.454 -2.481 1.00 72.31 87 ALA A N 1
ATOM 665 C CA . ALA A 1 87 ? 3.660 -11.419 -1.460 1.00 72.31 87 ALA A CA 1
ATOM 666 C C . ALA A 1 87 ? 2.184 -11.025 -1.268 1.00 72.31 87 ALA A C 1
ATOM 668 O O . ALA A 1 87 ? 1.697 -11.018 -0.142 1.00 72.31 87 ALA A O 1
ATOM 669 N N . LEU A 1 88 ? 1.441 -10.810 -2.360 1.00 69.44 88 LEU A N 1
A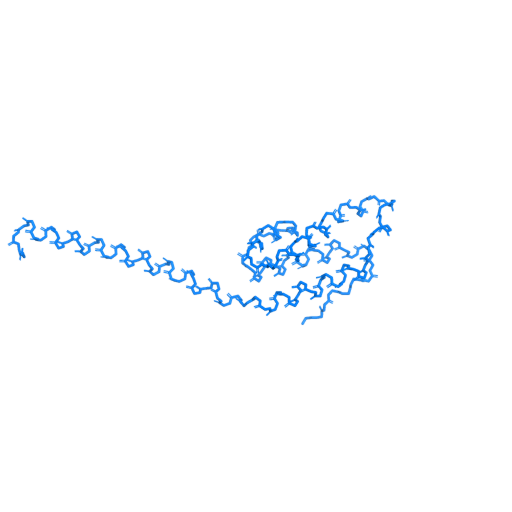TOM 670 C CA . LEU A 1 88 ? 0.004 -10.503 -2.350 1.00 69.44 88 LEU A CA 1
ATOM 671 C C . LEU A 1 88 ? -0.858 -11.619 -1.750 1.00 69.44 88 LEU A C 1
ATOM 673 O O . LEU A 1 88 ? -1.928 -11.32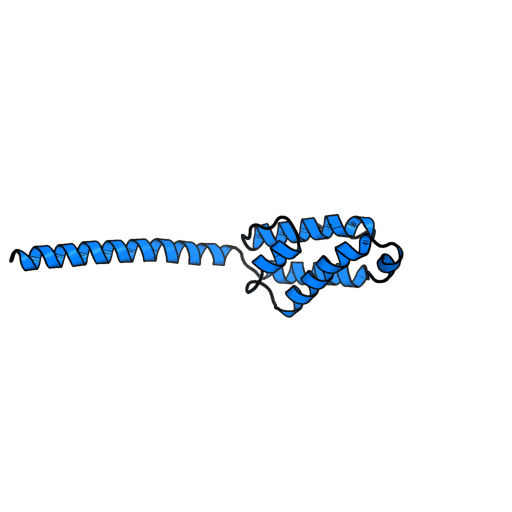8 -1.227 1.00 69.44 88 LEU A O 1
ATOM 677 N N . SER A 1 89 ? -0.444 -12.887 -1.828 1.00 70.25 89 SER A N 1
ATOM 678 C CA . SER A 1 89 ? -1.170 -13.988 -1.181 1.00 70.25 89 SER A CA 1
ATOM 679 C C . SER A 1 89 ? -0.994 -14.014 0.335 1.00 70.25 89 SER A C 1
ATOM 681 O O . SER A 1 89 ? -1.823 -14.599 1.019 1.00 70.25 89 SER A O 1
ATOM 683 N N . LYS A 1 90 ? 0.074 -13.404 0.862 1.00 69.56 90 LYS A N 1
ATOM 684 C CA . LYS A 1 90 ? 0.292 -13.263 2.310 1.00 69.56 90 LYS A CA 1
ATOM 685 C C . LYS A 1 90 ? -0.439 -12.055 2.899 1.00 69.56 90 LYS A C 1
ATOM 687 O O . LYS A 1 90 ? -0.641 -12.005 4.107 1.00 69.56 90 LYS A O 1
ATOM 692 N N . VAL A 1 91 ? -0.806 -11.079 2.067 1.00 63.66 91 VAL A N 1
ATOM 693 C CA . VAL A 1 91 ? -1.571 -9.905 2.493 1.00 63.66 91 VAL A CA 1
ATOM 694 C C . VAL A 1 91 ? -3.054 -10.267 2.508 1.00 63.66 91 VAL A C 1
ATOM 696 O O . VAL A 1 91 ? -3.697 -10.356 1.465 1.00 63.66 91 VAL A O 1
ATOM 699 N N . ASP A 1 92 ? -3.577 -10.504 3.707 1.00 55.75 92 ASP A N 1
ATOM 700 C CA . ASP A 1 92 ? -4.972 -10.871 3.929 1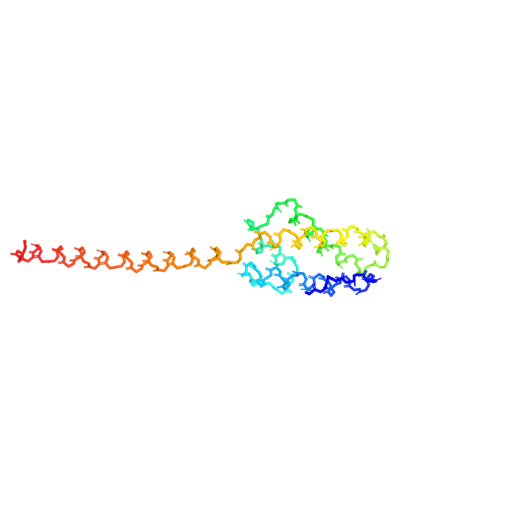.00 55.75 92 ASP A CA 1
ATOM 701 C C . ASP A 1 92 ? -5.875 -9.613 3.930 1.00 55.75 92 ASP A C 1
ATOM 703 O O . ASP A 1 92 ? -5.729 -8.755 4.811 1.00 55.75 92 ASP A O 1
ATOM 707 N N . PRO A 1 93 ? -6.812 -9.456 2.972 1.00 56.38 93 PRO A N 1
ATOM 708 C CA . PRO A 1 93 ? -7.695 -8.288 2.891 1.00 56.38 93 PRO A CA 1
ATOM 709 C C . PRO A 1 93 ? -8.655 -8.170 4.086 1.00 56.38 93 PRO A C 1
ATOM 711 O O . PRO A 1 93 ? -9.180 -7.084 4.347 1.00 56.38 93 PRO A O 1
ATOM 714 N N . LYS A 1 94 ? -8.876 -9.256 4.844 1.00 51.50 94 LYS A N 1
ATOM 715 C CA . LYS A 1 94 ? -9.788 -9.268 6.000 1.00 51.50 94 LYS A CA 1
ATOM 716 C C . LYS A 1 94 ? -9.333 -8.320 7.117 1.00 51.50 94 LYS A C 1
ATOM 718 O O . LYS A 1 94 ? -10.166 -7.611 7.679 1.00 51.50 94 LYS A O 1
ATOM 723 N N . ARG A 1 95 ? -8.018 -8.196 7.340 1.00 51.38 95 ARG A N 1
ATOM 724 C CA . ARG A 1 95 ? -7.431 -7.302 8.363 1.00 51.38 95 ARG A CA 1
ATOM 725 C C . ARG A 1 95 ? -7.676 -5.811 8.101 1.00 51.38 95 ARG A C 1
ATOM 727 O O . ARG A 1 95 ? -7.611 -4.999 9.019 1.00 51.38 95 ARG A O 1
ATOM 734 N N . GLY A 1 96 ? -7.967 -5.426 6.856 1.00 53.81 96 GLY A N 1
ATOM 735 C CA . GLY A 1 96 ? -8.301 -4.040 6.518 1.00 53.81 96 GLY A CA 1
ATOM 736 C C . GLY A 1 96 ? -9.682 -3.608 7.022 1.00 53.81 96 GLY A C 1
ATOM 737 O O . GLY A 1 96 ? -9.865 -2.443 7.368 1.00 53.81 96 GLY A O 1
ATOM 738 N N . ARG A 1 97 ? -10.645 -4.539 7.098 1.00 56.50 97 ARG A N 1
ATOM 739 C CA . ARG A 1 97 ? -12.027 -4.234 7.508 1.00 56.50 97 ARG A CA 1
ATOM 740 C C . ARG A 1 97 ? -12.130 -3.980 9.011 1.00 56.50 97 ARG A C 1
ATOM 742 O O . ARG A 1 97 ? -12.829 -3.057 9.404 1.00 56.50 97 ARG A O 1
ATOM 749 N N . GLU A 1 98 ? -11.395 -4.721 9.835 1.00 52.19 98 GLU A N 1
ATOM 750 C CA . GLU A 1 98 ? -11.412 -4.554 11.299 1.00 52.19 98 GLU A CA 1
ATOM 751 C C . GLU A 1 98 ? -10.947 -3.157 11.728 1.00 52.19 98 GLU A C 1
ATOM 753 O O . GLU A 1 98 ? -11.608 -2.508 12.534 1.00 52.19 98 GLU A O 1
ATOM 758 N N . ARG A 1 99 ? -9.871 -2.631 11.125 1.00 59.09 99 ARG A N 1
ATOM 759 C CA . ARG A 1 99 ? -9.379 -1.274 11.434 1.00 59.09 99 ARG A CA 1
ATOM 760 C C . ARG A 1 99 ? -10.374 -0.178 11.046 1.00 59.09 99 ARG A C 1
ATOM 762 O O . ARG A 1 99 ? -10.444 0.838 11.728 1.00 59.09 99 ARG A O 1
ATOM 769 N N . PHE A 1 100 ? -11.140 -0.382 9.974 1.00 60.00 100 PHE A N 1
ATOM 770 C CA . PHE A 1 100 ? -12.185 0.554 9.561 1.00 60.00 100 PHE A CA 1
ATOM 771 C C . PHE A 1 100 ? -13.350 0.573 10.561 1.00 60.00 100 PHE A C 1
ATOM 773 O O . PHE A 1 100 ? -13.773 1.645 10.987 1.00 60.00 100 PHE A O 1
ATOM 780 N N . TRP A 1 101 ? -13.810 -0.604 10.996 1.00 62.31 101 TRP A N 1
ATOM 781 C CA . TRP A 1 101 ? -14.858 -0.718 12.014 1.00 62.31 101 TRP A CA 1
ATOM 782 C C . TRP A 1 101 ? -14.427 -0.144 13.367 1.00 62.31 101 TRP A C 1
ATOM 784 O O . TRP A 1 101 ? -15.209 0.567 13.990 1.00 62.31 101 TRP A O 1
ATOM 794 N N . LEU A 1 102 ? -13.176 -0.361 13.786 1.00 66.31 102 LEU A N 1
ATOM 795 C CA . LEU A 1 102 ? -12.639 0.226 15.020 1.00 66.31 102 LEU A CA 1
ATOM 796 C C . LEU A 1 102 ? -12.627 1.760 14.979 1.00 66.31 102 LEU A C 1
ATOM 798 O O . LEU A 1 102 ? -12.975 2.391 15.971 1.00 66.31 102 LEU A O 1
ATOM 802 N N . GLY A 1 103 ? -12.284 2.366 13.837 1.00 68.56 103 GLY A N 1
ATOM 803 C CA . GLY A 1 103 ? -12.341 3.821 13.672 1.00 68.56 103 GLY A CA 1
ATOM 804 C C . GLY A 1 103 ? -13.767 4.375 13.748 1.00 68.56 103 GLY A C 1
ATOM 805 O O . GLY A 1 103 ? -14.001 5.384 14.411 1.00 68.56 103 GLY A O 1
ATOM 806 N N . LEU A 1 104 ? -14.728 3.691 13.120 1.00 72.94 104 LEU A N 1
ATOM 807 C CA . LEU A 1 104 ? -16.136 4.099 13.131 1.00 72.94 104 LEU A CA 1
ATOM 808 C C . LEU A 1 104 ? -16.746 4.007 14.542 1.00 72.94 104 LEU A C 1
ATOM 810 O O . LEU A 1 104 ? -17.386 4.948 15.010 1.00 72.94 104 LEU A O 1
ATOM 814 N N . VAL A 1 105 ? -16.498 2.890 15.236 1.00 80.94 105 VAL A N 1
ATOM 815 C CA . VAL A 1 105 ? -16.982 2.649 16.604 1.00 80.94 105 VAL A CA 1
ATOM 816 C C . VAL A 1 105 ? -16.325 3.609 17.595 1.00 80.94 105 VAL A C 1
ATOM 818 O O . VAL A 1 105 ? -17.016 4.153 18.451 1.00 80.94 105 VAL A O 1
ATOM 821 N N . ALA A 1 106 ? -15.024 3.888 17.455 1.00 79.75 106 ALA A N 1
ATOM 822 C CA . ALA A 1 106 ? -14.336 4.864 18.298 1.00 79.75 106 ALA A CA 1
ATOM 823 C C . ALA A 1 106 ? -14.915 6.280 18.133 1.00 79.75 106 ALA A C 1
ATOM 825 O O . ALA A 1 106 ? -15.155 6.960 19.127 1.00 79.75 106 ALA A O 1
ATOM 826 N N . GLY A 1 107 ? -15.203 6.709 16.898 1.00 81.56 107 GLY A N 1
ATOM 827 C CA . GLY A 1 107 ? -15.829 8.010 16.642 1.00 81.56 107 GLY A CA 1
ATOM 828 C C . GLY A 1 107 ? -17.226 8.137 17.261 1.00 81.56 107 GLY A C 1
ATOM 829 O O . GLY A 1 107 ? -17.556 9.170 17.846 1.00 81.56 107 GLY A O 1
ATOM 830 N N . MET A 1 108 ? -18.039 7.078 17.191 1.00 84.81 108 MET A N 1
ATOM 831 C CA . MET A 1 108 ? -19.343 7.040 17.864 1.00 84.81 108 MET A CA 1
ATOM 832 C C . MET A 1 108 ? -19.211 7.050 19.390 1.00 84.81 108 MET A C 1
ATOM 834 O O . MET A 1 108 ? -19.926 7.799 20.052 1.00 84.81 108 MET A O 1
ATOM 838 N N . ALA A 1 109 ? -18.278 6.274 19.947 1.00 87.69 109 ALA A N 1
ATOM 839 C CA . ALA A 1 109 ? -18.054 6.203 21.388 1.00 87.69 109 ALA A CA 1
ATOM 840 C C . ALA A 1 109 ? -17.612 7.553 21.979 1.00 87.69 109 ALA A C 1
ATOM 842 O O . ALA A 1 109 ? -18.106 7.942 23.033 1.00 87.69 109 ALA A O 1
ATOM 843 N N . VAL A 1 110 ? -16.743 8.299 21.284 1.00 91.81 110 VAL A N 1
ATOM 844 C CA . VAL A 1 110 ? -16.301 9.636 21.721 1.00 91.81 110 VAL A CA 1
ATOM 845 C C . VAL A 1 110 ? -17.453 10.638 21.718 1.00 91.81 110 VAL A C 1
ATOM 847 O O . VAL A 1 110 ? -17.635 11.353 22.700 1.00 91.81 110 VAL A O 1
ATOM 850 N N . ASN A 1 111 ? -18.260 10.675 20.653 1.00 92.69 111 ASN A N 1
ATOM 851 C CA . ASN A 1 111 ? -19.428 11.560 20.600 1.00 92.69 111 ASN A CA 1
ATOM 852 C C . ASN A 1 111 ? -20.435 11.236 21.706 1.00 92.69 111 ASN A C 1
ATOM 854 O O . ASN A 1 111 ? -20.950 12.144 22.354 1.00 92.69 111 ASN A O 1
ATOM 858 N N . LEU A 1 112 ? -20.685 9.947 21.948 1.00 92.50 112 LEU A N 1
ATOM 859 C CA . LEU A 1 112 ? -21.593 9.519 23.004 1.00 92.50 112 LEU A CA 1
ATOM 860 C C . LEU A 1 112 ? -21.056 9.893 24.393 1.00 92.50 112 LEU A C 1
ATOM 862 O O . LEU A 1 112 ? -21.825 10.379 25.214 1.00 92.50 112 LEU A O 1
ATOM 866 N N . ALA A 1 113 ? -19.751 9.734 24.629 1.00 93.00 113 ALA A N 1
ATOM 867 C CA . ALA A 1 113 ? -19.096 10.134 25.874 1.00 93.00 113 AL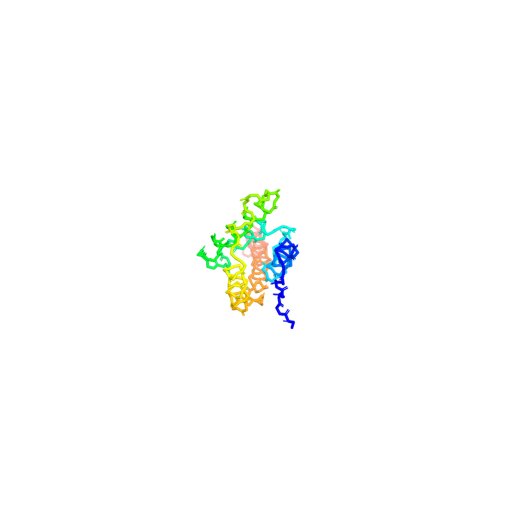A A CA 1
ATOM 868 C C . ALA A 1 113 ? -19.133 11.654 26.106 1.00 93.00 113 ALA A C 1
ATOM 870 O O . ALA A 1 113 ? -19.358 12.099 27.226 1.00 93.00 113 ALA A O 1
ATOM 871 N N . LEU A 1 114 ? -18.941 12.462 25.059 1.00 95.38 114 LEU A N 1
ATOM 872 C CA . LEU A 1 114 ? -19.052 13.922 25.14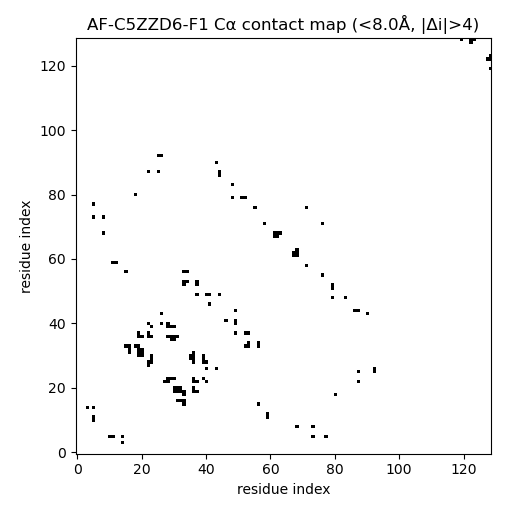8 1.00 95.38 114 LEU A CA 1
ATOM 873 C C . LEU A 1 114 ? -20.485 14.363 25.447 1.00 95.38 114 LEU A C 1
ATOM 875 O O . LEU A 1 114 ? -20.692 15.249 26.275 1.00 95.38 114 LEU A O 1
ATOM 879 N N . LEU A 1 115 ? -21.471 13.733 24.804 1.00 95.31 115 LEU A N 1
ATOM 880 C CA . LEU A 1 115 ? -22.882 14.020 25.039 1.00 95.31 115 LEU A CA 1
ATOM 881 C C . LEU A 1 115 ? -23.275 13.697 26.485 1.00 95.31 115 LEU A C 1
ATOM 883 O O . LEU A 1 115 ? -23.893 14.525 27.150 1.00 95.31 115 LEU A O 1
ATOM 887 N N . THR A 1 116 ? -22.901 12.516 26.986 1.00 94.31 116 THR A N 1
ATOM 888 C CA . THR A 1 116 ? -23.200 12.123 28.369 1.00 94.31 116 THR A CA 1
ATOM 889 C C . THR A 1 116 ? -22.449 12.982 29.374 1.00 94.31 116 THR A C 1
ATOM 891 O O . THR A 1 116 ? -23.061 13.433 30.337 1.00 94.31 116 THR A O 1
ATOM 894 N N . ALA A 1 117 ? -21.169 13.285 29.143 1.00 95.06 117 ALA A N 1
ATOM 895 C CA . ALA A 1 117 ? -20.403 14.183 30.004 1.00 95.06 117 ALA A CA 1
ATOM 896 C C . ALA A 1 117 ? -21.011 15.593 30.050 1.00 95.06 117 ALA A C 1
ATOM 898 O O . ALA A 1 117 ? -21.171 16.154 31.132 1.00 95.06 117 ALA A O 1
ATOM 899 N N . GLY A 1 118 ? -21.408 16.149 28.901 1.00 96.19 118 GLY A N 1
ATOM 900 C CA . GLY A 1 118 ? -22.078 17.449 28.826 1.00 96.19 118 GLY A CA 1
ATOM 901 C C . GLY A 1 118 ? -23.449 17.449 29.501 1.00 96.19 118 GLY A C 1
ATOM 902 O O . GLY A 1 118 ? -23.802 18.408 30.183 1.00 96.19 118 GLY A O 1
ATOM 903 N N . LEU A 1 119 ? -24.202 16.354 29.373 1.00 94.56 119 LEU A N 1
ATOM 904 C CA . LEU A 1 119 ? -25.482 16.185 30.054 1.00 94.56 119 LEU A CA 1
ATOM 905 C C . LEU A 1 119 ? -25.294 16.135 31.577 1.00 94.56 119 LEU A C 1
ATOM 907 O O . LEU A 1 119 ? -25.954 16.882 32.290 1.00 94.56 119 LEU A O 1
ATOM 911 N N . VAL A 1 120 ? -24.360 15.320 32.076 1.00 94.56 120 VAL A N 1
ATOM 912 C CA . VAL A 1 120 ? -24.034 15.239 33.512 1.00 94.56 120 VAL A CA 1
ATOM 913 C C . VAL A 1 120 ? -23.569 16.592 34.043 1.00 94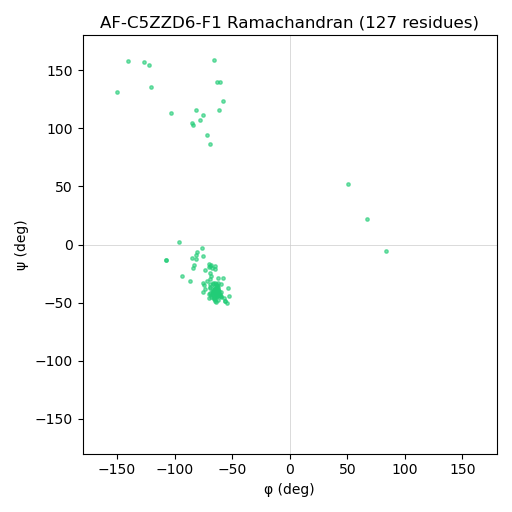.56 120 VAL A C 1
ATOM 915 O O . VAL A 1 120 ? -24.052 17.034 35.082 1.00 94.56 120 VAL A O 1
ATOM 918 N N . TRP A 1 121 ? -22.697 17.285 33.307 1.00 95.12 121 TRP A N 1
ATOM 919 C CA . TRP A 1 121 ? -22.266 18.640 33.648 1.00 95.12 121 TRP A CA 1
ATOM 920 C C . TRP A 1 121 ? -23.460 19.589 33.772 1.00 95.12 121 TRP A C 1
ATOM 922 O O . TRP A 1 121 ? -23.574 20.319 34.753 1.00 95.12 121 TRP A O 1
ATOM 932 N N . LEU A 1 122 ? -24.366 19.585 32.791 1.00 95.06 122 LEU A N 1
ATOM 933 C CA . LEU A 1 122 ? -25.540 20.456 32.778 1.00 95.06 122 LEU A CA 1
ATOM 934 C C . LEU A 1 122 ? -26.499 20.149 33.937 1.00 95.06 122 LEU A C 1
ATOM 936 O O . LEU A 1 122 ? -27.031 21.079 34.547 1.00 95.06 122 LEU A O 1
ATOM 940 N N . LEU A 1 123 ? -26.722 18.868 34.251 1.00 93.88 123 LEU A N 1
ATOM 941 C CA . LEU A 1 123 ? -27.558 18.463 35.384 1.00 93.88 123 LEU A CA 1
ATOM 942 C C . LEU A 1 123 ? -26.926 18.849 36.724 1.00 93.88 123 LEU A C 1
ATOM 944 O O . LEU A 1 123 ? -27.643 19.350 37.590 1.00 93.88 123 LEU A O 1
ATOM 948 N N . SER A 1 124 ? -25.609 18.681 36.869 1.00 92.62 124 SER A N 1
ATOM 949 C CA . SER A 1 124 ? -24.880 19.097 38.070 1.00 92.62 124 SER A CA 1
ATOM 950 C C . SER A 1 124 ? -24.892 20.619 38.236 1.00 92.62 124 SER A C 1
ATOM 952 O O . SER A 1 124 ? -25.164 21.126 39.320 1.00 92.62 124 SER A O 1
ATOM 954 N N . TRP A 1 125 ? -24.738 21.380 37.146 1.00 93.00 125 TRP A N 1
ATOM 955 C CA . TRP A 1 125 ? -24.864 22.841 37.191 1.00 93.00 125 TRP A CA 1
ATOM 956 C C . TRP A 1 125 ? -26.289 23.287 37.571 1.00 93.00 125 TRP A C 1
ATOM 958 O O . TRP A 1 125 ? -26.469 24.267 38.291 1.00 93.00 125 TRP A O 1
ATOM 968 N N . ARG A 1 126 ? -27.325 22.548 37.163 1.00 91.44 126 ARG A N 1
ATOM 969 C CA . ARG A 1 126 ? -28.709 22.793 37.612 1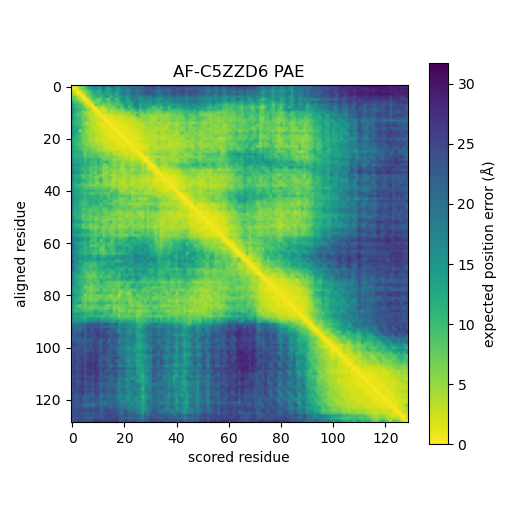.00 91.44 126 ARG A CA 1
ATOM 970 C C . ARG A 1 126 ? -29.001 22.308 39.037 1.00 91.44 126 ARG A C 1
ATOM 972 O O . ARG A 1 126 ? -30.119 22.524 39.495 1.00 91.44 126 ARG A O 1
ATOM 979 N N . GLY A 1 127 ? -28.047 21.670 39.721 1.00 90.81 127 GLY A N 1
ATOM 980 C CA . GLY A 1 127 ? -28.228 21.127 41.072 1.00 90.81 127 GLY A CA 1
ATOM 981 C C . GLY A 1 127 ? -29.215 19.958 41.141 1.00 90.81 127 GLY A C 1
ATOM 982 O O . GLY A 1 127 ? -29.802 19.712 42.189 1.00 90.81 127 GLY A O 1
ATOM 983 N N . LEU A 1 128 ? -29.448 19.274 40.015 1.00 83.00 128 LEU A N 1
ATOM 984 C CA . LEU A 1 128 ? -30.300 18.079 39.935 1.00 83.00 128 LEU A CA 1
ATOM 985 C C . LEU A 1 128 ? -29.541 16.802 40.333 1.00 83.00 128 LEU A C 1
ATOM 987 O O . LEU A 1 128 ? -30.175 15.778 40.588 1.00 83.00 128 LEU A O 1
ATOM 991 N N . ILE A 1 129 ? -28.205 16.871 40.333 1.00 78.38 129 ILE A N 1
ATOM 992 C CA . ILE A 1 129 ? -27.241 15.836 40.728 1.00 78.38 129 ILE A CA 1
ATOM 993 C C . ILE A 1 129 ? -26.156 16.505 41.568 1.00 78.38 129 ILE A C 1
ATOM 995 O O . ILE A 1 129 ? -25.719 17.608 41.156 1.00 78.38 129 ILE A O 1
#

pLDDT: mean 73.49, std 11.35, range [44.16, 96.19]